Protein AF-A0A4R2HNU1-F1 (afdb_monomer)

Sequence (84 aa):
MNAFHTDGRIVDVSRTITGHDAIRAWARNEVIGGTLQVLEIVERRPNGQKLLVRWAPAGSEGWRAHYDFTVRGDRISVAELQYA

Secondary structure (DSSP, 8-state):
---EEEEEEEEETTEEEESHHHHHHHHHHHTTT-EEEEEEEEEEETTEEEEEEEEE-TT---EEEEEEEEEETTEEEEEEEEE-

InterPro domains:
  IPR032710 NTF2-like domain superfamily [SSF54427] (2-79)

Foldseek 3Di:
DQQADQQAWEAAAPDIQGGDVSVVVCCVVWPPQKDKAFDDFPDDDPFWTWTWIFIAHHPGPGATWIWTFGHDPRHTRYIYIGGD

Solvent-accessible surface area (backbone atoms only — not comparable to full-atom values): 4526 Å² total; per-residue (Å²): 143,72,60,51,31,73,81,13,36,37,36,54,74,89,47,76,40,62,23,52,67,50,44,50,55,48,38,61,75,68,45,65,73,36,51,79,43,82,76,44,77,76,42,84,51,100,47,33,38,30,29,36,28,44,44,18,48,64,98,49,92,48,47,56,25,34,42,36,39,34,43,58,89,94,17,33,41,37,36,39,41,33,78,100

Organism: NCBI:txid2512223

Nearest PDB structures (foldseek):
  5tgn-assembly1_D  TM=7.712E-01  e=9.465E-04  Sphaerobacter thermophilus DSM 20745
  5evh-assembly1_A-2  TM=7.579E-01  e=1.180E-03  Kribbella flavida DSM 17836
  3ecf-assembly2_C  TM=7.348E-01  e=4.681E-03  Trichormus variabilis ATCC 29413
  6d63-assembly5_I  TM=5.180E-01  e=1.857E-02  Pseudomonas sp. ADP
  6d63-assembly4_H  TM=4.974E-01  e=5.007E-02  Pseudomonas sp. ADP

Radius of gyration: 12.51 Å; Cα contacts (8 Å, |Δi|>4): 181; chains: 1; bounding box: 33×22×30 Å

Mean predicted aligned error: 3.01 Å

pLDDT: mean 94.11, std 5.65, range [59.56, 98.56]

Structure (mmCIF, N/CA/C/O backbone):
data_AF-A0A4R2HNU1-F1
#
_entry.id   AF-A0A4R2HNU1-F1
#
loop_
_atom_site.group_PDB
_atom_site.id
_atom_site.type_symbol
_atom_site.label_atom_id
_atom_site.label_alt_id
_atom_site.label_comp_id
_atom_site.label_asym_id
_atom_site.label_entity_id
_atom_site.label_seq_id
_atom_site.pdbx_PDB_ins_code
_atom_site.Cartn_x
_atom_site.Cartn_y
_atom_site.Cartn_z
_atom_site.occupancy
_atom_site.B_iso_or_equiv
_atom_site.auth_seq_id
_atom_site.auth_comp_id
_atom_site.auth_asym_id
_atom_site.auth_atom_id
_atom_site.pdbx_PDB_model_num
ATOM 1 N N . MET A 1 1 ? -6.532 -12.793 -4.547 1.00 59.56 1 MET A N 1
ATOM 2 C CA . MET A 1 1 ? -6.695 -11.350 -4.829 1.00 59.56 1 MET A CA 1
ATOM 3 C C . MET A 1 1 ? -8.092 -10.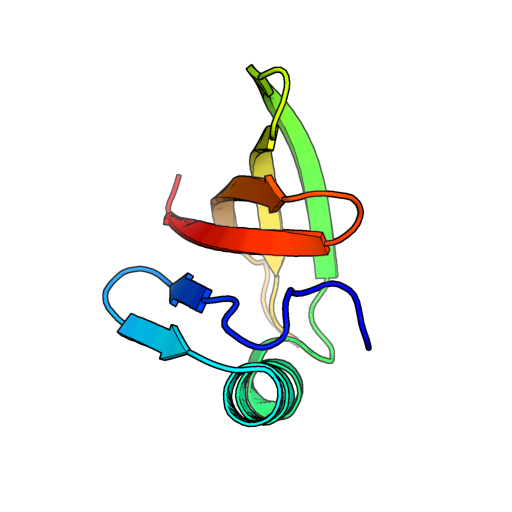902 -4.409 1.00 59.56 1 MET A C 1
ATOM 5 O O . MET A 1 1 ? -8.888 -10.563 -5.261 1.00 59.56 1 MET A O 1
ATOM 9 N N . ASN A 1 2 ? -8.376 -10.971 -3.105 1.00 80.50 2 ASN A N 1
ATOM 10 C CA . ASN A 1 2 ? -9.620 -10.507 -2.471 1.00 80.50 2 ASN A CA 1
ATOM 11 C C . ASN A 1 2 ? -9.289 -9.832 -1.122 1.00 80.50 2 ASN A C 1
ATOM 13 O O . ASN A 1 2 ? -10.119 -9.795 -0.235 1.00 80.50 2 ASN A O 1
ATOM 17 N N . ALA A 1 3 ? -8.050 -9.368 -0.909 1.00 90.19 3 ALA A N 1
ATOM 18 C CA . ALA A 1 3 ? -7.596 -8.896 0.406 1.00 90.19 3 ALA A CA 1
ATOM 19 C C . ALA A 1 3 ? -8.172 -7.523 0.798 1.00 90.19 3 ALA A C 1
ATOM 21 O O . ALA A 1 3 ? -8.303 -7.234 1.982 1.00 90.19 3 ALA A O 1
ATOM 22 N N . PHE A 1 4 ? -8.531 -6.697 -0.186 1.00 94.56 4 PHE A N 1
ATOM 23 C CA . PHE A 1 4 ? -9.136 -5.385 0.034 1.00 94.56 4 PHE A CA 1
ATOM 24 C C . PHE A 1 4 ? -10.655 -5.484 0.179 1.00 94.56 4 PHE A C 1
ATOM 26 O O . PHE A 1 4 ? -11.266 -6.454 -0.266 1.00 94.56 4 PHE A O 1
ATOM 33 N N . HIS A 1 5 ? -11.275 -4.472 0.770 1.00 94.88 5 HIS A N 1
ATOM 34 C CA . HIS A 1 5 ? -12.714 -4.250 0.694 1.00 94.88 5 HIS A CA 1
ATOM 35 C C . HIS A 1 5 ? -13.089 -3.779 -0.725 1.00 94.88 5 HIS A C 1
ATOM 37 O O . HIS A 1 5 ? -12.230 -3.278 -1.449 1.00 94.88 5 HIS A O 1
ATOM 43 N N . THR A 1 6 ? -14.346 -3.946 -1.146 1.00 92.94 6 THR A N 1
ATOM 44 C CA . THR A 1 6 ? -14.810 -3.582 -2.503 1.00 92.94 6 THR A CA 1
ATOM 45 C C . THR A 1 6 ? -14.608 -2.098 -2.831 1.00 92.94 6 THR A C 1
ATOM 47 O O . THR A 1 6 ? -14.219 -1.761 -3.946 1.00 92.94 6 THR A O 1
ATOM 50 N N . ASP A 1 7 ? -14.804 -1.233 -1.836 1.00 93.00 7 ASP A N 1
ATOM 51 C CA . ASP A 1 7 ? -14.531 0.214 -1.833 1.00 93.00 7 ASP A CA 1
ATOM 52 C C . ASP A 1 7 ? -13.144 0.570 -1.256 1.00 93.00 7 ASP A C 1
ATOM 54 O O . ASP A 1 7 ? -12.874 1.733 -0.957 1.00 93.00 7 ASP A O 1
ATOM 58 N N . GLY A 1 8 ? -12.274 -0.427 -1.059 1.00 95.62 8 GLY A N 1
ATOM 59 C CA . GLY A 1 8 ? -10.965 -0.233 -0.452 1.00 95.62 8 GLY A CA 1
ATOM 60 C C . GLY A 1 8 ? -10.097 0.718 -1.270 1.00 95.62 8 GLY A C 1
ATOM 61 O O . GLY A 1 8 ? -10.249 0.830 -2.491 1.00 95.62 8 GLY A O 1
ATOM 62 N N . ARG A 1 9 ? -9.162 1.391 -0.599 1.00 97.38 9 ARG A N 1
ATOM 63 C CA . ARG A 1 9 ? -8.244 2.335 -1.242 1.00 97.38 9 ARG A CA 1
ATOM 64 C C . ARG A 1 9 ? -6.793 2.109 -0.844 1.00 97.38 9 ARG A C 1
ATOM 66 O O . ARG A 1 9 ? -6.501 1.682 0.272 1.00 97.38 9 ARG A O 1
ATOM 73 N N . ILE A 1 10 ? -5.898 2.461 -1.754 1.00 97.56 10 ILE A N 1
ATOM 74 C CA . ILE A 1 10 ? -4.460 2.556 -1.524 1.00 97.56 10 ILE A CA 1
ATOM 75 C C . ILE A 1 10 ? -4.056 4.015 -1.700 1.00 97.56 10 ILE A C 1
ATOM 77 O O . ILE A 1 10 ? -4.386 4.619 -2.719 1.00 97.56 10 ILE A O 1
ATOM 81 N N . VAL A 1 11 ? -3.350 4.568 -0.720 1.00 97.44 11 VAL A N 1
ATOM 82 C CA . VAL A 1 11 ? -2.639 5.842 -0.839 1.00 97.44 11 VAL A CA 1
ATOM 83 C C . VAL A 1 11 ? -1.168 5.504 -1.022 1.00 97.44 11 VAL A C 1
ATOM 85 O O . VAL A 1 11 ? -0.504 5.111 -0.070 1.00 97.44 11 VAL A O 1
ATOM 88 N N . ASP A 1 12 ? -0.676 5.604 -2.247 1.00 94.00 12 ASP A N 1
ATOM 89 C CA . ASP A 1 12 ? 0.722 5.345 -2.570 1.00 94.00 12 ASP A CA 1
ATOM 90 C C . ASP A 1 12 ? 1.453 6.674 -2.752 1.00 94.00 12 ASP A C 1
ATOM 92 O O . ASP A 1 12 ? 1.296 7.358 -3.764 1.00 94.00 12 ASP A O 1
ATOM 96 N N . VAL A 1 13 ? 2.202 7.067 -1.723 1.00 93.44 13 VAL A N 1
ATOM 97 C CA . VAL A 1 13 ? 2.878 8.360 -1.574 1.00 93.44 13 VAL A CA 1
ATOM 98 C C . VAL A 1 13 ? 1.918 9.549 -1.713 1.00 93.44 13 VAL A C 1
ATOM 100 O O . VAL A 1 13 ? 1.414 10.049 -0.710 1.00 93.44 13 VAL A O 1
ATOM 103 N N . SER A 1 14 ? 1.632 9.991 -2.940 1.00 91.19 14 SER A N 1
ATOM 104 C CA . SER A 1 14 ? 0.732 11.111 -3.251 1.00 91.19 14 SER A CA 1
ATOM 105 C C . SER A 1 14 ? -0.502 10.714 -4.066 1.00 91.19 14 SER A C 1
ATOM 107 O O . SER A 1 14 ? -1.441 11.505 -4.175 1.00 91.19 14 SER A O 1
ATOM 109 N N . ARG A 1 15 ? -0.534 9.506 -4.644 1.00 94.50 15 ARG A N 1
ATOM 110 C CA . ARG A 1 15 ? -1.653 9.040 -5.474 1.00 94.50 15 ARG A CA 1
ATOM 111 C C . ARG A 1 15 ? -2.620 8.184 -4.670 1.00 94.50 15 ARG A C 1
ATOM 113 O O . ARG A 1 15 ? -2.220 7.428 -3.792 1.00 94.50 15 ARG A O 1
ATOM 120 N N . THR A 1 16 ? -3.902 8.269 -5.016 1.00 97.38 16 THR A N 1
ATOM 121 C CA . THR A 1 16 ? -4.945 7.404 -4.454 1.00 97.38 16 THR A CA 1
ATOM 122 C C . THR A 1 16 ? -5.493 6.478 -5.532 1.00 97.38 16 THR A C 1
ATOM 124 O O . THR A 1 16 ? -5.867 6.929 -6.612 1.00 97.38 16 THR A O 1
ATOM 127 N N . ILE A 1 17 ? -5.559 5.186 -5.225 1.00 96.75 17 ILE A N 1
ATOM 128 C CA . ILE A 1 17 ? -6.120 4.135 -6.074 1.00 96.75 17 ILE A CA 1
ATOM 129 C C . ILE A 1 17 ? -7.307 3.539 -5.322 1.00 96.75 17 ILE A 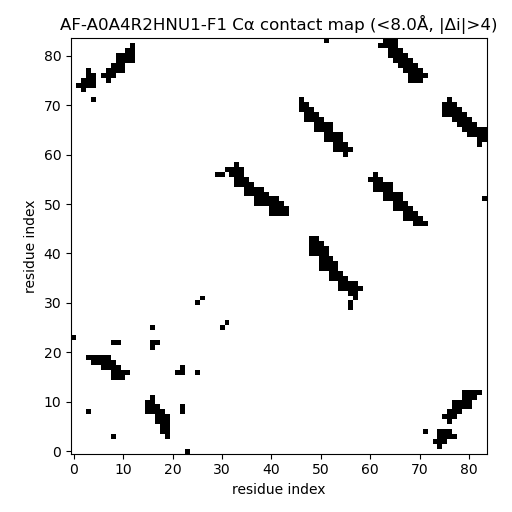C 1
ATOM 131 O O . ILE A 1 17 ? -7.134 3.013 -4.224 1.00 96.75 17 ILE A O 1
ATOM 135 N N . THR A 1 18 ? -8.504 3.610 -5.898 1.00 96.50 18 THR A N 1
ATOM 136 C CA . THR A 1 18 ? -9.746 3.237 -5.205 1.00 96.50 18 THR A CA 1
ATOM 137 C C . THR A 1 18 ? -10.499 2.158 -5.966 1.00 96.50 18 THR A C 1
ATOM 139 O O . THR A 1 18 ? -10.686 2.256 -7.177 1.00 96.50 18 THR A O 1
ATOM 142 N N . GLY A 1 19 ? -10.984 1.161 -5.231 1.00 94.69 19 GLY A N 1
ATOM 143 C CA . GLY A 1 19 ? -11.787 0.066 -5.756 1.00 94.69 19 GLY A CA 1
ATOM 144 C C . GLY A 1 19 ? -10.952 -1.131 -6.204 1.00 94.69 19 GLY A C 1
ATOM 145 O O . GLY A 1 19 ? -9.798 -1.012 -6.624 1.00 94.69 19 GLY A O 1
ATOM 146 N N . HIS A 1 20 ? -11.557 -2.316 -6.114 1.00 91.06 20 HIS A N 1
ATOM 147 C CA . HIS A 1 20 ? -10.895 -3.595 -6.400 1.00 91.06 20 HIS A CA 1
ATOM 148 C C . HIS A 1 20 ? -10.216 -3.666 -7.763 1.00 91.06 20 HIS A C 1
ATOM 150 O O . HIS A 1 20 ? -9.081 -4.138 -7.840 1.00 91.06 20 HIS A O 1
ATOM 156 N N . ASP A 1 21 ? -10.887 -3.216 -8.819 1.00 92.06 21 ASP A N 1
ATOM 157 C CA . ASP A 1 21 ? -10.366 -3.351 -10.180 1.00 92.06 21 ASP A CA 1
ATOM 158 C C . ASP A 1 21 ? -9.169 -2.433 -10.421 1.00 92.06 21 ASP A C 1
ATOM 160 O O . ASP A 1 21 ? -8.156 -2.874 -10.969 1.00 92.06 21 ASP A O 1
ATOM 164 N N . ALA A 1 22 ? -9.233 -1.194 -9.926 1.00 94.31 22 ALA A N 1
ATOM 165 C CA . ALA A 1 22 ? -8.124 -0.250 -10.011 1.00 94.31 22 ALA A CA 1
ATOM 166 C C . ALA A 1 22 ? -6.914 -0.743 -9.205 1.00 94.31 22 ALA A C 1
ATOM 168 O O . ALA A 1 22 ? -5.796 -0.763 -9.719 1.00 94.31 22 ALA A O 1
ATOM 169 N N . ILE A 1 23 ? -7.140 -1.231 -7.979 1.00 94.12 23 ILE A N 1
ATOM 170 C CA . ILE A 1 23 ? -6.091 -1.833 -7.141 1.00 94.12 23 ILE A CA 1
ATOM 171 C C . ILE A 1 23 ? -5.475 -3.047 -7.839 1.00 94.12 23 ILE A C 1
ATOM 173 O O . ILE A 1 23 ? -4.259 -3.238 -7.818 1.00 94.12 23 ILE A O 1
ATOM 177 N N . ARG A 1 24 ? -6.299 -3.874 -8.490 1.00 91.25 24 ARG A N 1
ATOM 178 C CA . ARG A 1 24 ? -5.831 -5.055 -9.216 1.00 91.25 24 ARG A CA 1
ATOM 179 C C . ARG A 1 24 ? -4.981 -4.700 -10.425 1.00 91.25 24 ARG A C 1
ATOM 181 O O . ARG A 1 24 ? -3.957 -5.348 -10.635 1.00 91.25 24 ARG A O 1
ATOM 188 N N . ALA A 1 25 ? -5.401 -3.715 -11.209 1.00 92.88 25 ALA A N 1
ATOM 189 C CA . ALA A 1 25 ? -4.643 -3.235 -12.356 1.00 92.88 25 ALA A CA 1
ATOM 190 C C . ALA A 1 25 ? -3.300 -2.636 -11.917 1.00 92.88 25 ALA A C 1
ATOM 192 O O . ALA A 1 25 ? -2.258 -3.031 -12.434 1.00 92.88 25 ALA A O 1
ATOM 193 N N . TRP A 1 26 ? -3.317 -1.772 -10.901 1.00 93.06 26 TRP A N 1
ATOM 194 C CA . TRP A 1 26 ? -2.112 -1.181 -10.323 1.00 93.06 26 TRP A CA 1
ATOM 195 C C . TRP A 1 26 ? -1.130 -2.244 -9.815 1.00 93.06 26 TRP A C 1
ATOM 197 O O . TRP A 1 26 ? 0.028 -2.266 -10.227 1.00 93.06 26 TRP A O 1
ATOM 207 N N . ALA A 1 27 ? -1.600 -3.190 -8.994 1.00 91.00 27 ALA A N 1
ATOM 208 C CA . ALA A 1 27 ? -0.736 -4.218 -8.422 1.00 91.00 27 ALA A CA 1
ATOM 209 C C . ALA A 1 27 ? -0.061 -5.073 -9.505 1.00 91.00 27 ALA A C 1
ATOM 211 O O . ALA A 1 27 ? 1.115 -5.408 -9.382 1.00 91.00 27 ALA A O 1
ATOM 212 N N . ARG A 1 28 ? -0.781 -5.404 -10.586 1.00 89.44 28 ARG A N 1
ATOM 213 C CA . ARG A 1 28 ? -0.214 -6.156 -11.715 1.00 89.44 28 ARG A CA 1
ATOM 214 C C . ARG A 1 28 ? 0.926 -5.425 -12.410 1.00 89.44 28 ARG A C 1
ATOM 216 O O . ARG A 1 28 ? 1.875 -6.082 -12.818 1.00 89.44 28 ARG A O 1
ATOM 223 N N . ASN A 1 29 ? 0.811 -4.111 -12.541 1.00 86.81 29 ASN A N 1
ATOM 224 C CA . ASN A 1 29 ? 1.774 -3.304 -13.277 1.00 86.81 29 ASN A CA 1
ATOM 225 C C . ASN A 1 29 ? 2.994 -2.930 -12.429 1.00 86.81 29 ASN A C 1
ATOM 227 O O . ASN A 1 29 ? 4.079 -2.770 -12.976 1.00 86.81 29 ASN A O 1
ATOM 231 N N . GLU A 1 30 ? 2.814 -2.767 -11.116 1.00 83.94 30 GLU A N 1
ATOM 232 C CA . GLU A 1 30 ? 3.804 -2.064 -10.287 1.00 83.94 30 GLU A CA 1
ATOM 233 C C . GLU A 1 30 ? 4.292 -2.853 -9.067 1.00 83.94 30 GLU A C 1
ATOM 235 O O . GLU A 1 30 ? 5.317 -2.514 -8.481 1.00 83.94 30 GLU A O 1
ATOM 240 N N . VAL A 1 31 ? 3.581 -3.914 -8.679 1.00 82.25 31 VAL A N 1
ATOM 241 C CA . VAL A 1 31 ? 3.890 -4.696 -7.470 1.00 82.25 31 VAL A CA 1
ATOM 242 C C . VAL A 1 31 ? 4.303 -6.125 -7.816 1.00 8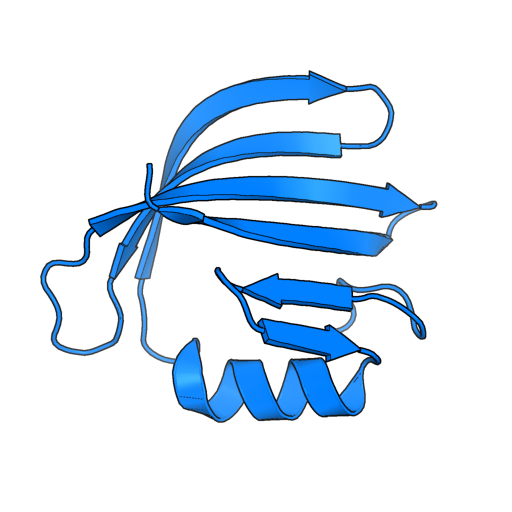2.25 31 VAL A C 1
ATOM 244 O O . VAL A 1 31 ? 5.212 -6.681 -7.201 1.00 82.25 31 VAL A O 1
ATOM 247 N N . ILE A 1 32 ? 3.654 -6.758 -8.796 1.00 82.75 32 ILE A N 1
ATOM 248 C CA . ILE A 1 32 ? 3.990 -8.135 -9.174 1.00 82.75 32 ILE A CA 1
ATOM 249 C C . ILE A 1 32 ? 5.436 -8.201 -9.686 1.00 82.75 32 ILE A C 1
ATOM 251 O O . ILE A 1 32 ? 5.839 -7.439 -10.556 1.00 82.75 32 ILE A O 1
ATOM 255 N N . GLY A 1 33 ? 6.207 -9.142 -9.137 1.00 84.69 33 GLY A N 1
ATOM 256 C CA . GLY A 1 33 ? 7.631 -9.321 -9.439 1.00 84.69 33 GLY A CA 1
ATOM 257 C C . GLY A 1 33 ? 8.574 -8.619 -8.459 1.00 84.69 33 GLY A C 1
ATOM 258 O O . GLY A 1 33 ? 9.767 -8.907 -8.473 1.00 84.69 33 GLY A O 1
ATOM 259 N N . GLY A 1 34 ? 8.059 -7.745 -7.588 1.00 90.44 34 GLY A N 1
ATOM 260 C CA . GLY A 1 34 ? 8.824 -7.194 -6.472 1.00 90.44 34 GLY A CA 1
ATOM 261 C C . GLY A 1 34 ? 8.872 -8.122 -5.253 1.00 90.44 34 GLY A C 1
ATOM 262 O O . GLY A 1 34 ? 8.117 -9.090 -5.142 1.00 90.44 34 GLY A O 1
ATOM 263 N N . THR A 1 35 ? 9.756 -7.803 -4.312 1.00 94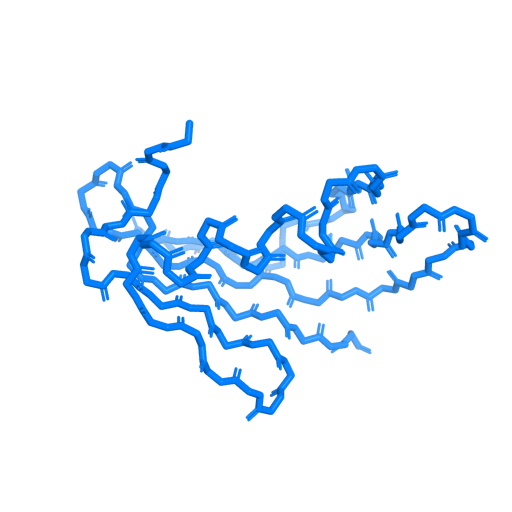.00 35 THR A N 1
ATOM 264 C CA . THR A 1 35 ? 9.879 -8.475 -3.016 1.00 94.00 35 THR A CA 1
ATOM 265 C C . THR A 1 35 ? 9.569 -7.506 -1.880 1.00 94.00 35 THR A C 1
ATOM 267 O O . THR A 1 35 ? 9.976 -6.344 -1.890 1.00 94.00 35 THR A O 1
ATOM 270 N N . LEU A 1 36 ? 8.821 -7.993 -0.891 1.00 94.81 36 LEU A N 1
ATOM 271 C CA . LEU A 1 36 ? 8.463 -7.250 0.312 1.00 94.81 36 LEU A CA 1
ATOM 272 C C . LEU A 1 36 ? 8.985 -8.006 1.533 1.00 94.81 36 LEU A C 1
ATOM 274 O O . LEU A 1 36 ? 8.597 -9.150 1.765 1.00 94.81 36 LEU A O 1
ATOM 278 N N . GLN A 1 37 ? 9.825 -7.354 2.330 1.00 97.00 37 GLN A N 1
ATOM 279 C CA . GLN A 1 37 ? 10.294 -7.874 3.611 1.00 97.00 37 GLN A CA 1
ATOM 280 C C . GLN A 1 37 ? 9.746 -7.007 4.743 1.00 97.00 37 GLN A C 1
ATOM 282 O O . GLN A 1 37 ? 9.997 -5.805 4.773 1.00 97.00 37 GLN A O 1
ATOM 287 N N . VAL A 1 38 ? 9.039 -7.612 5.700 1.00 97.62 38 VAL A N 1
ATOM 288 C CA . VAL A 1 38 ? 8.653 -6.925 6.941 1.00 97.62 38 VAL A CA 1
ATOM 289 C C . VAL A 1 38 ? 9.866 -6.877 7.864 1.00 97.62 38 VAL A C 1
ATOM 291 O O . VAL A 1 38 ? 10.438 -7.918 8.181 1.00 97.62 38 VAL A O 1
ATOM 294 N N . LEU A 1 39 ? 10.268 -5.671 8.264 1.00 98.12 39 LEU A N 1
ATOM 295 C CA . LEU A 1 39 ? 11.395 -5.444 9.170 1.00 98.12 39 LEU A CA 1
ATOM 296 C C . LEU A 1 39 ? 10.913 -5.292 10.611 1.00 98.12 39 LEU A C 1
ATOM 298 O O . LEU A 1 39 ? 11.505 -5.856 11.525 1.00 98.12 39 LEU A O 1
ATOM 302 N N . GLU A 1 40 ? 9.824 -4.548 10.802 1.00 98.25 40 GLU A N 1
ATOM 303 C CA . GLU A 1 40 ? 9.292 -4.230 12.122 1.00 98.25 40 GLU A CA 1
ATOM 304 C C . GLU A 1 40 ? 7.784 -3.967 12.057 1.00 98.25 40 GLU A C 1
ATOM 306 O O . GLU A 1 40 ? 7.260 -3.474 11.055 1.00 98.25 40 GLU A O 1
ATOM 311 N N . ILE A 1 41 ? 7.086 -4.268 13.153 1.00 98.25 41 ILE A N 1
ATOM 312 C CA . ILE A 1 41 ? 5.734 -3.766 13.401 1.00 98.25 41 ILE A CA 1
ATOM 313 C C . ILE A 1 41 ? 5.877 -2.507 14.257 1.00 98.25 41 ILE A C 1
ATOM 315 O O . ILE A 1 41 ? 6.104 -2.609 15.459 1.00 98.25 41 ILE A O 1
ATOM 319 N N . VAL A 1 42 ? 5.749 -1.342 13.624 1.00 97.69 42 VAL A N 1
ATOM 320 C CA . VAL A 1 42 ? 5.927 -0.020 14.248 1.00 97.69 42 VAL A CA 1
ATOM 321 C C . VAL A 1 42 ? 4.743 0.325 15.149 1.00 97.69 42 VAL A C 1
ATOM 323 O O . VAL A 1 42 ? 4.903 0.963 16.184 1.00 97.69 42 VAL A O 1
ATOM 326 N N . GLU A 1 43 ? 3.540 -0.109 14.774 1.00 98.31 43 GLU A N 1
ATOM 327 C CA . GLU A 1 43 ? 2.332 0.151 15.552 1.00 98.31 43 GLU A CA 1
ATOM 328 C C . GLU A 1 43 ? 1.315 -0.980 15.386 1.00 98.31 43 GLU A C 1
ATOM 330 O O . GLU A 1 43 ? 1.125 -1.502 14.284 1.00 98.31 43 GLU A O 1
ATOM 335 N N . ARG A 1 44 ? 0.627 -1.333 16.476 1.00 98.00 44 ARG A N 1
ATOM 336 C CA . ARG A 1 44 ? -0.498 -2.275 16.477 1.00 98.00 44 ARG A CA 1
ATOM 337 C C . ARG A 1 44 ? -1.755 -1.571 16.966 1.00 98.00 44 ARG A C 1
ATOM 339 O O . ARG A 1 44 ? -1.756 -0.996 18.050 1.00 98.00 44 ARG A O 1
ATOM 346 N N . ARG A 1 45 ? -2.832 -1.680 16.194 1.00 97.31 45 ARG A N 1
ATOM 347 C CA . ARG A 1 45 ? -4.158 -1.148 16.515 1.00 97.31 45 ARG A CA 1
ATOM 348 C C . ARG A 1 45 ? -5.200 -2.266 16.425 1.00 97.31 45 ARG A C 1
ATOM 350 O O . ARG A 1 45 ? -4.997 -3.227 15.685 1.00 97.31 45 ARG A O 1
ATOM 357 N N . PRO A 1 46 ? -6.352 -2.150 17.107 1.00 97.00 46 PRO A N 1
ATOM 358 C CA . PRO A 1 46 ? -7.418 -3.152 17.006 1.00 97.00 46 PRO A CA 1
ATOM 359 C C . PRO A 1 46 ? -7.916 -3.396 15.574 1.00 97.00 46 PRO A C 1
ATOM 361 O O . PRO A 1 46 ? -8.386 -4.483 15.258 1.00 97.00 46 PRO A O 1
ATOM 364 N N . ASN A 1 47 ? -7.812 -2.388 14.708 1.00 97.06 47 ASN A N 1
ATOM 365 C CA . ASN A 1 47 ? -8.267 -2.423 13.322 1.00 97.06 47 ASN A CA 1
ATOM 366 C C . ASN A 1 47 ? -7.115 -2.340 12.311 1.00 97.06 47 ASN A C 1
ATOM 368 O O . ASN A 1 47 ? -7.358 -1.974 11.164 1.00 97.06 47 ASN A O 1
ATOM 372 N N . GLY A 1 48 ? -5.866 -2.606 12.698 1.00 97.12 48 GLY A N 1
ATOM 373 C CA . GLY A 1 48 ? -4.764 -2.401 11.769 1.00 97.12 48 GLY A CA 1
ATOM 374 C C . GLY A 1 48 ? -3.371 -2.484 12.363 1.00 97.12 48 GLY A C 1
ATOM 375 O O . GLY A 1 48 ? -3.179 -2.677 13.560 1.00 97.12 48 GLY A O 1
ATOM 376 N N . GLN A 1 49 ? -2.378 -2.309 11.504 1.00 97.94 49 GLN A N 1
ATOM 377 C CA . GLN A 1 49 ? -0.984 -2.223 11.917 1.00 97.94 49 GLN A CA 1
ATOM 378 C C . GLN A 1 49 ? -0.196 -1.348 10.954 1.00 97.94 49 GLN A C 1
ATOM 380 O O . GLN A 1 49 ? -0.465 -1.339 9.751 1.00 97.94 49 GLN A O 1
ATOM 385 N N . LYS A 1 50 ? 0.812 -0.669 11.495 1.00 98.44 50 LYS A N 1
ATOM 386 C CA . LYS A 1 50 ? 1.825 0.035 10.718 1.00 98.44 50 LYS A CA 1
ATOM 387 C C . LYS A 1 50 ? 3.104 -0.782 10.721 1.00 98.44 50 LYS A C 1
ATOM 389 O O . LYS A 1 50 ? 3.609 -1.151 11.781 1.00 98.44 50 LYS A O 1
ATOM 394 N N . LEU A 1 51 ? 3.618 -1.068 9.535 1.00 98.56 51 LEU A N 1
ATOM 395 C CA . LEU A 1 51 ? 4.810 -1.876 9.322 1.00 98.56 51 LEU A CA 1
ATOM 396 C C . LEU A 1 51 ? 5.931 -1.011 8.764 1.00 98.56 51 LEU A C 1
ATOM 398 O O . LEU A 1 51 ? 5.694 -0.194 7.876 1.00 98.56 51 LEU A O 1
ATOM 402 N N . LEU A 1 52 ? 7.153 -1.248 9.229 1.00 98.56 52 LEU A N 1
ATOM 403 C CA . LEU A 1 52 ? 8.350 -0.870 8.496 1.00 98.56 52 LEU A CA 1
ATOM 404 C C . LEU A 1 52 ? 8.729 -2.047 7.602 1.00 98.56 52 LEU A C 1
ATOM 406 O O . LEU A 1 52 ? 8.900 -3.176 8.073 1.00 98.56 52 LEU A O 1
ATOM 410 N N . VAL A 1 53 ? 8.873 -1.784 6.311 1.00 98.06 53 VAL A N 1
ATOM 411 C CA . VAL A 1 53 ? 9.208 -2.795 5.309 1.00 98.06 53 VAL A CA 1
ATOM 412 C C . VAL A 1 53 ? 10.435 -2.375 4.512 1.00 98.06 53 VAL A C 1
ATOM 414 O O . VAL A 1 53 ? 10.713 -1.184 4.373 1.00 98.06 53 VAL A O 1
ATOM 417 N N . ARG A 1 54 ? 11.146 -3.349 3.939 1.00 97.69 54 ARG A N 1
ATOM 418 C CA . ARG A 1 54 ? 11.968 -3.132 2.746 1.00 97.69 54 ARG A CA 1
ATOM 419 C C . ARG A 1 54 ? 11.149 -3.574 1.541 1.00 97.69 54 ARG A C 1
ATOM 421 O O . ARG A 1 54 ? 10.802 -4.750 1.431 1.00 97.69 54 ARG A O 1
ATOM 428 N N . TRP A 1 55 ? 10.831 -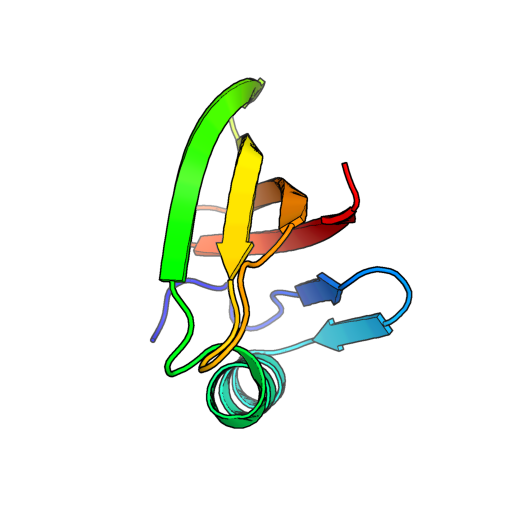2.629 0.667 1.00 95.94 55 TRP A N 1
ATOM 429 C CA . TRP A 1 55 ? 10.149 -2.886 -0.594 1.00 95.94 55 TRP A CA 1
ATOM 430 C C . TRP A 1 55 ? 11.146 -2.780 -1.740 1.00 95.94 55 TRP A C 1
ATOM 432 O O . TRP A 1 55 ? 11.831 -1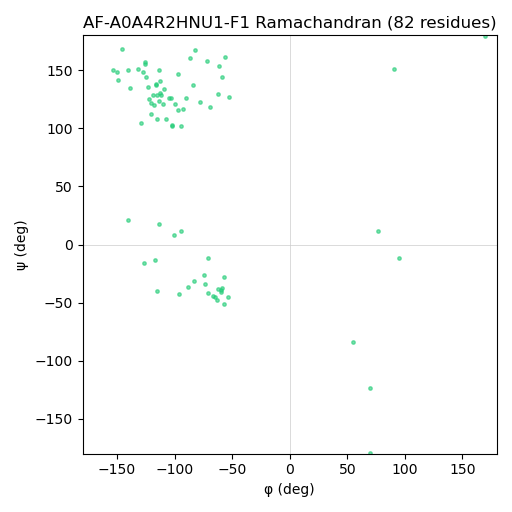.767 -1.862 1.00 95.94 55 TRP A O 1
ATOM 442 N N . ALA A 1 56 ? 11.226 -3.816 -2.570 1.00 96.00 56 ALA A N 1
ATOM 443 C CA . ALA A 1 56 ? 12.108 -3.867 -3.726 1.00 96.00 56 ALA A CA 1
ATOM 444 C C . ALA A 1 56 ? 11.315 -4.278 -4.973 1.00 96.00 56 ALA A C 1
ATOM 446 O O . ALA A 1 56 ? 10.990 -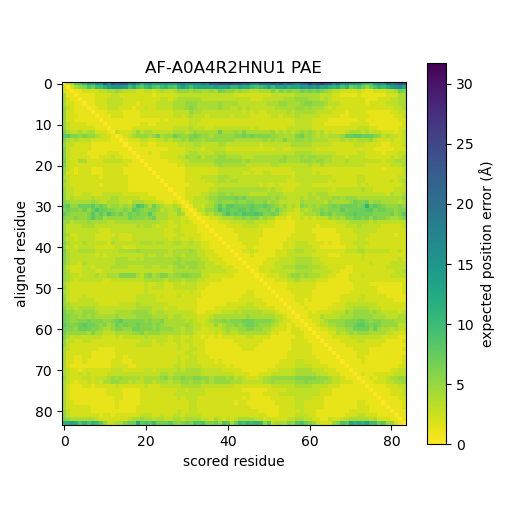5.458 -5.119 1.00 96.00 56 ALA A O 1
ATOM 447 N N . PRO A 1 57 ? 11.003 -3.343 -5.888 1.00 91.31 57 PRO A N 1
ATOM 448 C CA . PRO A 1 57 ? 10.484 -3.687 -7.208 1.00 91.31 57 PRO A CA 1
ATOM 449 C C . PRO A 1 57 ? 11.425 -4.631 -7.964 1.00 91.31 57 PRO A C 1
ATOM 451 O O . PRO A 1 57 ? 12.616 -4.722 -7.657 1.00 91.31 57 PRO A O 1
ATOM 454 N N . ALA A 1 58 ? 10.906 -5.303 -8.991 1.00 91.06 58 ALA A N 1
ATOM 455 C CA . ALA A 1 58 ? 11.713 -6.179 -9.834 1.00 91.06 58 ALA A CA 1
ATOM 456 C C . ALA A 1 58 ? 12.951 -5.436 -10.381 1.00 91.06 58 ALA A C 1
ATOM 458 O O . ALA A 1 58 ? 12.829 -4.365 -10.972 1.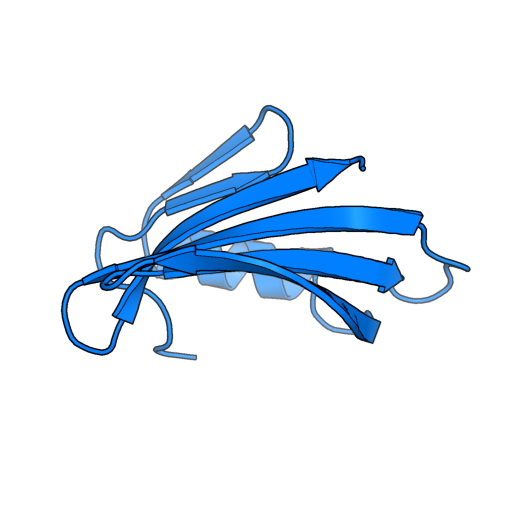00 91.06 58 ALA A O 1
ATOM 459 N N . GLY A 1 59 ? 14.143 -6.006 -10.173 1.00 89.31 59 GLY A N 1
ATOM 460 C CA . GLY A 1 59 ? 15.411 -5.418 -10.625 1.00 89.31 59 GLY A CA 1
ATOM 461 C C . GLY A 1 59 ? 15.938 -4.248 -9.781 1.00 89.31 59 GLY A C 1
ATOM 462 O O . GLY A 1 59 ? 16.865 -3.572 -10.217 1.00 89.31 59 GLY A O 1
ATOM 463 N N . SER A 1 60 ? 15.372 -3.996 -8.597 1.00 91.75 60 SER A N 1
ATOM 464 C CA . SER A 1 60 ? 15.802 -2.932 -7.682 1.00 91.75 60 SER A CA 1
ATOM 465 C C . SER A 1 60 ? 16.390 -3.486 -6.381 1.00 91.75 60 SER A C 1
ATOM 467 O O . SER A 1 60 ? 15.935 -4.506 -5.870 1.00 91.75 60 SER A O 1
ATOM 469 N N . GLU A 1 61 ? 17.332 -2.748 -5.784 1.00 92.06 61 GLU A N 1
ATOM 470 C CA . GLU A 1 61 ? 17.783 -2.959 -4.398 1.00 92.06 61 GLU A CA 1
ATOM 471 C C . GLU A 1 61 ? 16.724 -2.542 -3.360 1.00 92.06 61 GLU A C 1
ATOM 473 O O . GLU A 1 61 ? 16.838 -2.849 -2.171 1.00 92.06 61 GLU A O 1
ATOM 478 N N . GLY A 1 62 ? 15.669 -1.850 -3.783 1.00 95.38 62 GLY A N 1
ATOM 479 C CA . GLY A 1 62 ? 14.578 -1.441 -2.913 1.00 95.38 62 GLY A CA 1
ATOM 480 C C . GLY A 1 62 ? 14.932 -0.367 -1.888 1.00 95.38 62 GLY A C 1
ATOM 481 O O . GLY A 1 62 ? 16.049 0.139 -1.806 1.00 95.38 62 GLY A O 1
ATOM 482 N N . TRP A 1 63 ? 13.934 -0.006 -1.092 1.00 96.50 63 TRP A N 1
ATOM 483 C CA . TRP A 1 63 ? 13.998 1.062 -0.099 1.00 96.50 63 TRP A CA 1
ATOM 484 C C . TRP A 1 63 ? 13.154 0.722 1.126 1.00 96.50 63 TRP A C 1
ATOM 486 O O . TRP A 1 63 ? 12.369 -0.231 1.125 1.00 96.50 63 TRP A O 1
ATOM 496 N N . ARG A 1 64 ? 13.324 1.506 2.194 1.00 97.94 64 ARG A N 1
ATOM 497 C CA . ARG A 1 64 ? 12.479 1.407 3.385 1.00 97.94 64 ARG A CA 1
ATOM 498 C C . ARG A 1 64 ? 11.195 2.203 3.200 1.00 97.94 64 ARG A C 1
ATOM 500 O O . ARG A 1 64 ? 11.225 3.326 2.700 1.00 97.94 64 ARG A O 1
ATOM 507 N N . ALA A 1 65 ? 10.086 1.617 3.625 1.00 98.00 65 ALA A N 1
ATOM 508 C CA . ALA A 1 65 ? 8.773 2.234 3.555 1.00 98.00 65 ALA A CA 1
ATOM 509 C C . ALA A 1 65 ? 7.948 1.924 4.808 1.00 98.00 65 ALA A C 1
ATOM 511 O O . ALA A 1 65 ? 8.095 0.862 5.417 1.00 98.00 65 ALA A O 1
ATOM 512 N N . HIS A 1 66 ? 7.060 2.844 5.165 1.00 98.44 66 HIS A N 1
ATOM 513 C CA . HIS A 1 66 ? 5.991 2.621 6.121 1.00 98.44 66 HIS A CA 1
ATOM 514 C C . HIS A 1 66 ? 4.727 2.197 5.390 1.00 98.44 66 HIS A C 1
ATOM 516 O O . HIS A 1 66 ? 4.181 2.967 4.600 1.00 98.44 66 HIS A O 1
ATOM 522 N N . TYR A 1 67 ? 4.264 0.980 5.666 1.00 98.06 67 TYR A N 1
ATOM 523 C CA . TYR A 1 67 ? 2.999 0.461 5.158 1.00 98.06 67 TYR A CA 1
ATOM 524 C C . TYR A 1 67 ? 1.996 0.406 6.306 1.00 98.06 67 TYR A C 1
ATOM 526 O O . TYR A 1 67 ? 2.129 -0.411 7.220 1.00 98.06 67 TYR A O 1
ATOM 534 N N . ASP A 1 68 ? 1.015 1.299 6.274 1.00 98.38 68 ASP A N 1
ATOM 535 C CA . ASP A 1 68 ? -0.065 1.360 7.251 1.00 98.38 68 ASP A CA 1
ATOM 536 C C . ASP A 1 68 ? -1.320 0.696 6.686 1.00 98.38 68 ASP A C 1
ATOM 538 O O . ASP A 1 68 ? -1.833 1.103 5.646 1.00 98.38 68 ASP A O 1
ATOM 542 N N . PHE A 1 69 ? -1.810 -0.339 7.363 1.00 98.12 69 PHE A N 1
ATOM 543 C CA . PHE A 1 69 ? -3.024 -1.042 6.976 1.00 98.12 69 PHE A CA 1
ATOM 544 C C . PHE A 1 69 ? -4.133 -0.798 7.988 1.00 98.12 69 PHE A C 1
ATOM 546 O O . PHE A 1 69 ? -3.973 -1.073 9.179 1.00 98.12 69 PHE A O 1
ATOM 553 N N . THR A 1 70 ? -5.295 -0.392 7.482 1.00 98.38 70 THR A N 1
ATOM 554 C CA . THR A 1 70 ? -6.567 -0.396 8.205 1.00 98.38 70 THR A CA 1
ATOM 555 C C . THR A 1 70 ? -7.474 -1.484 7.638 1.00 98.38 70 THR A C 1
ATOM 557 O O . THR A 1 70 ? -7.630 -1.624 6.423 1.00 98.38 70 THR A O 1
ATOM 560 N N . VAL A 1 71 ? -8.091 -2.254 8.526 1.00 97.25 71 VAL A N 1
ATOM 561 C CA . VAL A 1 71 ? -8.948 -3.398 8.226 1.00 97.25 71 VAL A CA 1
ATOM 562 C C . VAL A 1 71 ? -10.369 -3.107 8.713 1.00 97.25 71 VAL A C 1
ATOM 564 O O . VAL A 1 71 ? -10.581 -2.598 9.814 1.00 97.25 71 VAL A O 1
ATOM 567 N N . ARG A 1 72 ? -11.358 -3.453 7.887 1.00 95.94 72 ARG A N 1
ATOM 568 C CA . ARG A 1 72 ? -12.784 -3.484 8.229 1.00 95.94 72 ARG A CA 1
ATOM 569 C C . ARG A 1 72 ? -13.290 -4.910 8.020 1.00 95.94 72 ARG A C 1
ATOM 571 O O . ARG A 1 72 ? -13.351 -5.380 6.886 1.00 95.94 72 ARG A O 1
ATOM 578 N N . GLY A 1 73 ? -13.645 -5.592 9.108 1.00 93.31 73 GLY A N 1
ATOM 579 C CA . GLY A 1 73 ? -13.944 -7.026 9.070 1.00 93.31 73 GLY A CA 1
ATOM 580 C C . GLY A 1 73 ? -12.673 -7.838 8.817 1.00 93.31 73 GLY A C 1
ATOM 581 O O . GLY A 1 73 ? -11.700 -7.693 9.547 1.00 93.31 73 GLY A O 1
ATOM 582 N N . ASP A 1 74 ? -12.667 -8.661 7.773 1.00 93.00 74 ASP A N 1
ATOM 583 C CA . ASP A 1 74 ? -11.520 -9.470 7.337 1.00 93.00 74 ASP A CA 1
ATOM 584 C C . ASP A 1 74 ? -10.768 -8.858 6.138 1.00 93.00 74 ASP A C 1
ATOM 586 O O . ASP A 1 74 ? -9.903 -9.504 5.541 1.00 93.00 74 ASP A O 1
ATOM 590 N N . ARG A 1 75 ? -11.108 -7.619 5.749 1.00 96.38 75 ARG A N 1
ATOM 591 C CA . ARG A 1 75 ? -10.606 -6.969 4.530 1.00 96.38 75 ARG A CA 1
ATOM 592 C C . ARG A 1 75 ? -9.939 -5.629 4.799 1.00 96.38 75 ARG A C 1
ATOM 594 O O . ARG A 1 75 ? -10.400 -4.845 5.622 1.00 96.38 75 ARG A O 1
ATOM 601 N N . ILE A 1 76 ? -8.894 -5.329 4.033 1.00 97.00 76 ILE A N 1
ATOM 602 C CA . ILE A 1 76 ? -8.200 -4.038 4.068 1.00 97.00 76 ILE A CA 1
ATOM 603 C C . ILE A 1 76 ? -9.118 -2.960 3.481 1.00 97.00 76 ILE A C 1
ATOM 605 O O . ILE A 1 76 ? -9.491 -3.030 2.310 1.00 97.00 76 ILE A O 1
ATOM 609 N N . SER A 1 77 ? -9.477 -1.956 4.276 1.00 97.12 77 SER A N 1
ATOM 610 C CA . SER A 1 77 ? -10.221 -0.782 3.807 1.00 97.12 77 SER A CA 1
ATOM 611 C C . SER A 1 77 ? -9.284 0.318 3.309 1.00 97.12 77 SER A C 1
ATOM 613 O O . SER A 1 77 ? -9.587 0.976 2.315 1.00 97.12 77 SER A O 1
ATOM 615 N N . VAL A 1 78 ? -8.130 0.494 3.959 1.00 97.75 78 VAL A N 1
ATOM 616 C CA . VAL A 1 78 ? -7.114 1.481 3.577 1.00 97.75 78 VAL A CA 1
ATOM 617 C C . VAL A 1 78 ? -5.730 0.857 3.702 1.00 97.75 78 VAL A C 1
ATOM 619 O O . VAL A 1 78 ? -5.435 0.213 4.707 1.00 97.75 78 VAL A O 1
ATOM 622 N N . ALA A 1 79 ? -4.888 1.065 2.695 1.00 97.94 79 ALA A N 1
ATOM 623 C CA . ALA A 1 79 ? -3.447 0.876 2.803 1.00 97.94 79 ALA A CA 1
ATOM 624 C C . ALA A 1 79 ? -2.735 2.187 2.451 1.00 97.94 79 ALA A C 1
ATOM 626 O O . ALA A 1 79 ? -2.970 2.732 1.375 1.00 97.94 79 ALA A O 1
ATOM 627 N N . GLU A 1 80 ? -1.876 2.689 3.327 1.00 98.06 80 GLU A N 1
ATOM 628 C CA . GLU A 1 80 ? -1.042 3.865 3.069 1.00 98.06 80 GLU A CA 1
ATOM 629 C C . GLU A 1 80 ? 0.413 3.424 2.947 1.00 98.06 80 GLU A C 1
ATOM 631 O O . GLU A 1 80 ? 0.962 2.809 3.859 1.00 98.06 80 GLU A O 1
ATOM 636 N N . LEU A 1 81 ? 1.023 3.701 1.799 1.00 97.25 81 LEU A N 1
ATOM 637 C CA . LEU A 1 81 ? 2.366 3.272 1.436 1.00 97.25 81 LEU A CA 1
ATOM 638 C C . LEU A 1 81 ? 3.230 4.524 1.310 1.00 97.25 81 LEU A C 1
ATOM 640 O O . LEU A 1 81 ? 3.049 5.319 0.391 1.00 97.25 81 LEU A O 1
ATOM 644 N N . GLN A 1 82 ? 4.133 4.731 2.261 1.00 97.31 82 GLN A N 1
ATOM 645 C CA . GLN A 1 82 ? 4.945 5.944 2.347 1.00 97.31 82 GLN A CA 1
ATOM 646 C C . GLN A 1 82 ? 6.421 5.585 2.449 1.00 97.31 82 GLN A C 1
ATOM 648 O O . GLN A 1 82 ? 6.767 4.566 3.042 1.00 97.31 82 GLN A O 1
ATOM 653 N N . TYR A 1 83 ? 7.307 6.421 1.909 1.00 93.56 83 TYR A N 1
ATOM 654 C CA . TYR A 1 83 ? 8.734 6.300 2.214 1.00 93.56 83 TYR A CA 1
ATOM 655 C C . TYR A 1 83 ? 8.957 6.444 3.729 1.00 93.56 83 TYR A C 1
ATOM 657 O O . TYR A 1 83 ? 8.209 7.156 4.406 1.00 93.56 83 TYR A O 1
ATOM 665 N N . ALA A 1 84 ? 9.922 5.691 4.263 1.00 84.69 84 ALA A N 1
ATOM 666 C CA . ALA A 1 84 ? 10.265 5.736 5.683 1.00 84.69 84 ALA A CA 1
ATOM 667 C C . ALA A 1 84 ? 11.111 6.961 6.036 1.00 8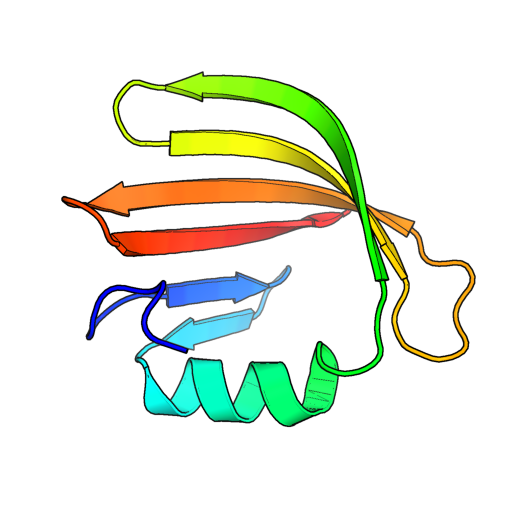4.69 84 ALA A C 1
ATOM 669 O O . ALA A 1 84 ? 11.953 7.351 5.195 1.00 84.69 84 ALA A O 1
#